Protein AF-A0AAD9LIE2-F1 (afdb_monomer_lite)

Secondary structure (DSSP, 8-state):
-GGG-TT-EE--SSSHHHHHHHHHHHHHHHHHHHHHHHHTT----SHHHHHHHHHHHHHTTTTHHHHHHHHHHHHTT-EE--S-GGG-PPP--S-----

pLDDT: mean 87.48, std 12.56, range [37.19, 96.69]

Organism: NCBI:txid4793

Radius of gyration: 14.33 Å; chains: 1; bounding box: 42×26×31 Å

Foldseek 3Di:
DQLLPLQAAALDDDDDVSVVRVVVSVVSSLVSLCVVCVVVVHPDDDPVSSVVVVVVCQLVQVCQVSLVSSVVCVVVVRHHDPPPPVPDDRRHGNDPDDD

Sequence (99 aa):
MRIFLPAGYDVTGTGDDAKARLLRAGRDAESNILEFLTAENIKARAHGTVVKTLKRLHGAGKLDDRILQFQRLQQEGKVLDDSPVKSVRVLSPCGGNTV

Structure (mmCIF, N/CA/C/O backbone):
data_AF-A0AAD9LIE2-F1
#
_entry.id   AF-A0AAD9LIE2-F1
#
loop_
_atom_site.group_PDB
_atom_site.id
_atom_site.type_symbol
_atom_site.label_atom_id
_atom_site.label_alt_id
_atom_site.label_comp_id
_atom_site.label_asym_id
_atom_site.label_entity_id
_atom_site.label_seq_id
_atom_site.pdbx_PDB_ins_code
_atom_site.Cartn_x
_atom_site.Cartn_y
_atom_site.Cartn_z
_atom_site.occupancy
_atom_site.B_iso_or_equiv
_atom_site.auth_seq_id
_atom_site.auth_comp_id
_atom_site.auth_asym_id
_atom_site.auth_atom_id
_atom_site.pdbx_PDB_model_num
ATOM 1 N N . MET A 1 1 ? 3.452 -2.912 1.508 1.00 80.62 1 MET A N 1
ATOM 2 C CA . MET A 1 1 ? 4.149 -1.949 0.634 1.00 80.62 1 MET A CA 1
ATOM 3 C C . MET A 1 1 ? 3.588 -2.016 -0.782 1.00 80.62 1 MET A C 1
ATOM 5 O O . MET A 1 1 ? 2.794 -1.157 -1.107 1.00 80.62 1 MET A O 1
ATOM 9 N N . ARG A 1 2 ? 3.868 -3.058 -1.578 1.00 87.81 2 ARG A N 1
ATOM 10 C CA . ARG A 1 2 ? 3.489 -3.133 -3.011 1.00 87.81 2 ARG A CA 1
ATOM 11 C C . ARG A 1 2 ? 1.998 -2.941 -3.332 1.00 87.81 2 ARG A C 1
ATOM 13 O O . ARG A 1 2 ? 1.677 -2.253 -4.287 1.00 87.81 2 ARG A O 1
ATOM 20 N N . ILE A 1 3 ? 1.094 -3.454 -2.494 1.00 92.38 3 ILE A N 1
ATOM 21 C CA . ILE A 1 3 ? -0.365 -3.268 -2.657 1.00 92.38 3 ILE A CA 1
ATOM 22 C C . ILE A 1 3 ? -0.835 -1.806 -2.497 1.00 92.38 3 ILE A C 1
ATOM 24 O O . ILE A 1 3 ? -1.994 -1.497 -2.743 1.00 92.38 3 ILE A O 1
ATOM 28 N N . PHE A 1 4 ? 0.047 -0.907 -2.050 1.00 95.19 4 PHE A N 1
ATOM 29 C CA . PHE A 1 4 ? -0.207 0.532 -1.947 1.00 95.19 4 PHE A CA 1
ATOM 30 C C . PHE A 1 4 ? 0.319 1.302 -3.165 1.00 95.19 4 PHE A C 1
ATOM 32 O O . PHE A 1 4 ? 0.443 2.517 -3.106 1.00 95.19 4 PHE A O 1
ATOM 39 N N . LEU A 1 5 ? 0.623 0.617 -4.269 1.00 95.00 5 LEU A N 1
ATOM 40 C CA . LEU A 1 5 ? 0.940 1.224 -5.561 1.00 95.00 5 LEU A CA 1
ATOM 41 C C . LEU A 1 5 ? -0.261 1.016 -6.497 1.00 95.00 5 LEU A C 1
ATOM 43 O O . LEU A 1 5 ? -0.338 -0.014 -7.168 1.00 95.00 5 LEU A O 1
ATOM 47 N N . PRO A 1 6 ? -1.233 1.949 -6.525 1.00 92.69 6 PRO A N 1
ATOM 48 C CA . PRO A 1 6 ? -2.533 1.729 -7.169 1.00 92.69 6 PRO A CA 1
ATOM 49 C C . PRO A 1 6 ? -2.458 1.609 -8.697 1.00 92.69 6 PRO A C 1
ATOM 51 O O . PRO A 1 6 ? -3.372 1.059 -9.310 1.00 92.69 6 PRO A O 1
ATOM 54 N N . ALA A 1 7 ? -1.378 2.103 -9.307 1.00 93.12 7 ALA A N 1
ATOM 55 C CA . ALA A 1 7 ? -1.120 2.011 -10.743 1.00 93.12 7 ALA A CA 1
ATOM 56 C C . ALA A 1 7 ? -0.175 0.854 -11.124 1.00 93.12 7 ALA A C 1
ATOM 58 O O . ALA A 1 7 ? 0.111 0.668 -12.304 1.00 93.12 7 ALA A O 1
ATOM 59 N N . GLY A 1 8 ? 0.309 0.080 -10.147 1.00 92.12 8 GLY A N 1
ATOM 60 C CA . GLY A 1 8 ? 1.397 -0.871 -10.353 1.00 92.12 8 GLY A CA 1
ATOM 61 C C . GLY A 1 8 ? 2.767 -0.192 -10.331 1.00 92.12 8 GLY A C 1
ATOM 62 O O . GLY A 1 8 ? 2.912 0.920 -9.818 1.00 92.12 8 GLY A O 1
ATOM 63 N N . TYR A 1 9 ? 3.785 -0.894 -10.820 1.00 92.19 9 TYR A N 1
ATOM 64 C CA . TYR A 1 9 ? 5.160 -0.404 -10.876 1.00 92.19 9 TYR A CA 1
ATOM 65 C C . TYR A 1 9 ? 6.003 -1.233 -11.845 1.00 92.19 9 TYR A C 1
ATOM 67 O O . TYR A 1 9 ? 5.716 -2.405 -12.089 1.00 92.19 9 TYR A O 1
ATOM 75 N N . ASP A 1 10 ? 7.090 -0.630 -12.315 1.00 91.62 10 ASP A N 1
ATOM 76 C CA . ASP A 1 10 ? 8.154 -1.313 -13.039 1.00 91.62 10 ASP A CA 1
ATOM 77 C C . ASP A 1 10 ? 9.490 -1.054 -12.348 1.00 91.62 10 ASP A C 1
ATOM 79 O O . ASP A 1 10 ? 9.951 0.084 -12.239 1.00 91.62 10 ASP A O 1
ATOM 83 N N . VAL A 1 11 ? 10.093 -2.124 -11.844 1.00 88.31 11 VAL A N 1
ATOM 84 C CA . VAL A 1 11 ? 11.430 -2.111 -11.236 1.00 88.31 11 VAL A CA 1
ATOM 85 C C . VAL A 1 11 ? 12.363 -3.106 -11.923 1.00 88.31 11 VAL A C 1
ATOM 87 O O . VAL A 1 11 ? 13.373 -3.505 -11.347 1.00 88.31 11 VAL A O 1
ATOM 90 N N . THR A 1 12 ? 12.029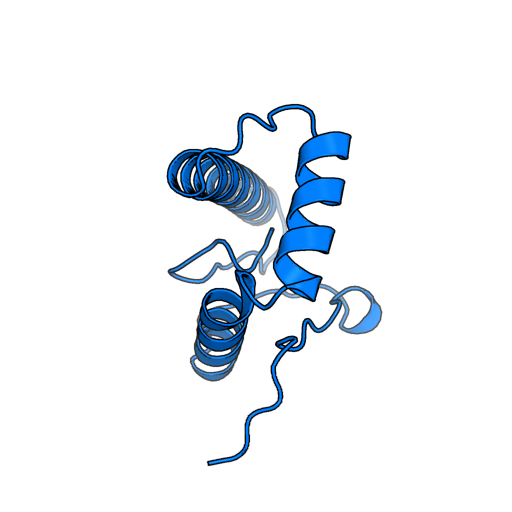 -3.513 -13.149 1.00 88.06 12 THR A N 1
ATOM 91 C CA . THR A 1 12 ? 12.873 -4.381 -13.972 1.00 88.06 12 THR A CA 1
ATOM 92 C C . THR A 1 12 ? 14.062 -3.623 -14.560 1.00 88.06 12 THR A C 1
ATOM 94 O O . THR A 1 12 ? 14.134 -2.384 -14.551 1.00 88.06 12 THR A O 1
ATOM 97 N N . GLY A 1 13 ? 15.014 -4.397 -15.078 1.00 84.62 13 GLY A N 1
ATOM 98 C CA . GLY A 1 13 ? 16.250 -3.894 -15.660 1.00 84.62 13 GLY A CA 1
ATOM 99 C C . GLY A 1 13 ? 17.398 -3.811 -14.658 1.00 84.62 13 GLY A C 1
ATOM 100 O O . GLY A 1 13 ? 17.307 -4.240 -13.508 1.00 84.62 13 GLY A O 1
ATOM 101 N N . THR A 1 14 ? 18.519 -3.274 -15.127 1.00 81.88 14 THR A N 1
ATOM 102 C CA . THR A 1 14 ? 19.765 -3.171 -14.366 1.00 81.88 14 THR A CA 1
ATOM 103 C C . THR A 1 14 ? 20.308 -1.744 -14.415 1.00 81.88 14 THR A C 1
ATOM 105 O O . THR A 1 14 ? 19.912 -0.934 -15.252 1.00 81.88 14 THR A O 1
ATOM 108 N N . GLY A 1 15 ? 21.212 -1.418 -13.492 1.00 82.81 15 GLY A N 1
ATOM 109 C CA . GLY A 1 15 ? 21.841 -0.099 -13.423 1.00 82.81 15 GLY A CA 1
ATOM 110 C C . GLY A 1 15 ? 21.068 0.930 -12.593 1.00 82.81 15 GLY A C 1
ATOM 111 O O . GLY A 1 15 ? 20.154 0.603 -11.832 1.00 82.81 15 GLY A O 1
ATOM 112 N N . ASP A 1 16 ? 21.498 2.188 -12.697 1.00 86.12 16 ASP A N 1
ATOM 113 C CA . ASP A 1 16 ? 21.068 3.266 -11.796 1.00 86.12 16 ASP A CA 1
ATOM 114 C C . ASP A 1 16 ? 19.595 3.659 -11.987 1.00 86.12 16 ASP A C 1
ATOM 116 O O . ASP A 1 16 ? 18.892 3.953 -11.026 1.00 86.12 1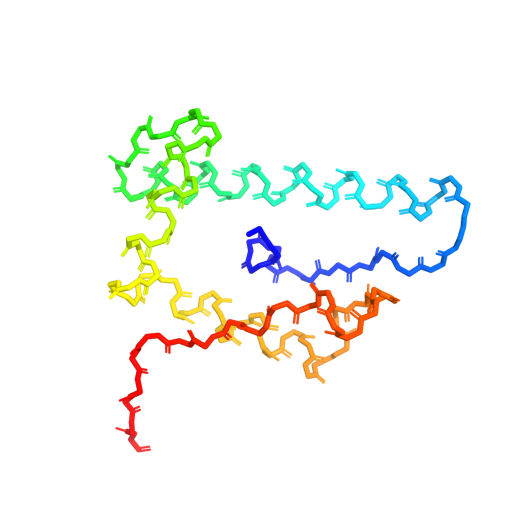6 ASP A O 1
ATOM 120 N N . ASP A 1 17 ? 19.091 3.550 -13.213 1.00 87.25 17 ASP A N 1
ATOM 121 C CA . ASP A 1 17 ? 17.710 3.877 -13.570 1.00 87.25 17 ASP A CA 1
ATOM 122 C C . ASP A 1 17 ? 16.696 2.891 -12.949 1.00 87.25 17 ASP A C 1
ATOM 124 O O . ASP A 1 17 ? 15.690 3.293 -12.358 1.00 87.25 17 ASP A O 1
ATOM 128 N N . ALA A 1 18 ? 17.014 1.590 -12.953 1.00 86.06 18 ALA A N 1
ATOM 129 C CA . ALA A 1 18 ? 16.222 0.576 -12.251 1.00 86.06 18 ALA A CA 1
ATOM 130 C C . ALA A 1 18 ? 16.216 0.818 -10.730 1.00 86.06 18 ALA A C 1
ATOM 132 O O . ALA A 1 18 ? 15.171 0.751 -10.075 1.00 86.06 18 ALA A O 1
ATOM 133 N N . LYS A 1 19 ? 17.372 1.183 -10.160 1.00 87.62 19 LYS A N 1
ATOM 134 C CA . LYS A 1 19 ? 17.490 1.551 -8.742 1.00 87.62 19 LYS A CA 1
ATOM 135 C C . LYS A 1 19 ? 16.677 2.808 -8.412 1.00 87.62 19 LYS A C 1
ATOM 137 O O . LYS A 1 19 ? 16.006 2.842 -7.379 1.00 87.62 19 LYS A O 1
ATOM 142 N N . ALA A 1 20 ? 16.700 3.820 -9.275 1.00 91.69 20 ALA A N 1
ATOM 143 C CA . ALA A 1 20 ? 15.932 5.046 -9.105 1.00 91.69 20 ALA A CA 1
ATOM 144 C C . ALA A 1 20 ? 14.420 4.773 -9.126 1.00 91.69 20 ALA A C 1
ATOM 146 O O . ALA A 1 20 ? 13.705 5.244 -8.234 1.00 91.69 20 ALA A O 1
ATOM 147 N N . ARG A 1 21 ? 13.935 3.949 -10.070 1.00 91.81 21 ARG A N 1
ATOM 148 C CA . ARG A 1 21 ? 12.533 3.495 -10.103 1.00 91.81 21 ARG A CA 1
ATOM 149 C C . ARG A 1 21 ? 12.139 2.751 -8.832 1.00 91.81 21 ARG A C 1
ATOM 151 O O . ARG A 1 21 ? 11.096 3.057 -8.257 1.00 91.81 21 ARG A O 1
ATOM 158 N N . LEU A 1 22 ? 12.984 1.838 -8.351 1.00 89.88 22 LEU A N 1
ATOM 159 C CA . LEU A 1 22 ? 12.735 1.094 -7.115 1.00 89.88 22 LEU A CA 1
ATOM 160 C C . LEU A 1 22 ? 12.616 2.020 -5.898 1.00 89.88 22 LEU A C 1
ATOM 162 O O . LEU A 1 22 ? 11.685 1.883 -5.104 1.00 89.88 22 LEU A O 1
ATOM 166 N N . LEU A 1 23 ? 13.531 2.983 -5.758 1.00 92.06 23 LEU A N 1
ATOM 167 C CA . LEU A 1 23 ? 13.493 3.957 -4.666 1.00 92.06 23 LEU A CA 1
ATOM 168 C C . LEU A 1 23 ? 12.255 4.854 -4.745 1.00 92.06 23 LEU A C 1
ATOM 170 O O . LEU A 1 23 ? 11.642 5.138 -3.715 1.00 92.06 23 LEU A O 1
ATOM 174 N N . ARG A 1 24 ? 11.866 5.280 -5.951 1.00 93.69 24 ARG A N 1
ATOM 175 C CA . ARG A 1 24 ? 10.650 6.068 -6.167 1.00 93.69 24 ARG A CA 1
ATOM 176 C C . ARG A 1 24 ? 9.400 5.278 -5.784 1.00 93.69 24 ARG A C 1
ATOM 178 O O . ARG A 1 24 ? 8.626 5.754 -4.964 1.00 93.69 24 ARG A O 1
ATOM 185 N N . ALA A 1 25 ? 9.263 4.047 -6.277 1.00 92.88 25 ALA A N 1
ATOM 186 C CA . ALA A 1 25 ? 8.156 3.165 -5.918 1.00 92.88 25 ALA A CA 1
ATOM 187 C C . ALA A 1 25 ? 8.097 2.899 -4.403 1.00 92.88 25 ALA A C 1
ATOM 189 O O . ALA A 1 25 ? 7.014 2.835 -3.824 1.00 92.88 25 ALA A O 1
ATOM 190 N N . GLY A 1 26 ? 9.253 2.785 -3.738 1.00 92.69 26 GLY A N 1
ATOM 191 C CA . GLY A 1 26 ? 9.332 2.699 -2.279 1.00 92.69 26 GLY A CA 1
ATOM 192 C C . GLY A 1 26 ? 8.712 3.915 -1.585 1.00 92.69 26 GLY A C 1
ATOM 193 O O . GLY A 1 26 ? 7.819 3.749 -0.757 1.00 92.69 26 GLY A O 1
ATOM 194 N N . ARG A 1 27 ? 9.128 5.127 -1.975 1.00 94.94 27 ARG A N 1
ATOM 195 C CA . ARG A 1 27 ? 8.616 6.389 -1.410 1.00 94.94 27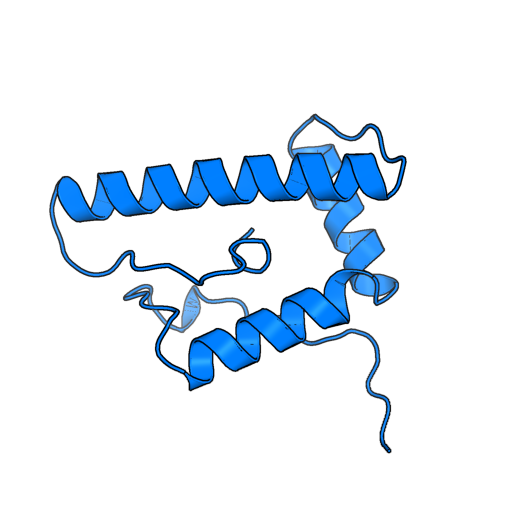 ARG A CA 1
ATOM 196 C C . ARG A 1 27 ? 7.123 6.576 -1.661 1.00 94.94 27 ARG A C 1
ATOM 198 O O . ARG A 1 27 ? 6.395 6.945 -0.742 1.00 94.94 27 ARG A O 1
ATOM 205 N N . ASP A 1 28 ? 6.668 6.276 -2.874 1.00 95.62 28 ASP A N 1
ATOM 206 C CA . ASP A 1 28 ? 5.256 6.382 -3.247 1.00 95.62 28 ASP A CA 1
ATOM 207 C C . ASP A 1 28 ? 4.406 5.407 -2.415 1.00 95.62 28 ASP A C 1
ATOM 209 O O . ASP A 1 28 ? 3.374 5.783 -1.858 1.00 95.62 28 ASP A O 1
ATOM 213 N N . ALA A 1 29 ? 4.874 4.165 -2.241 1.00 95.00 29 ALA A N 1
ATOM 214 C CA . ALA A 1 29 ? 4.202 3.187 -1.390 1.00 95.00 29 ALA A CA 1
ATOM 215 C C . ALA A 1 29 ? 4.147 3.633 0.080 1.00 95.00 29 ALA A C 1
ATOM 217 O O . ALA A 1 29 ? 3.126 3.430 0.739 1.00 95.00 29 ALA A O 1
ATOM 218 N N . GLU A 1 30 ? 5.223 4.224 0.606 1.00 94.88 30 GLU A N 1
ATOM 219 C CA . GLU A 1 30 ? 5.256 4.753 1.972 1.00 94.88 30 GLU A CA 1
ATOM 220 C C . GLU A 1 30 ? 4.273 5.913 2.158 1.00 94.88 30 GLU A C 1
ATOM 222 O O . GLU A 1 30 ? 3.501 5.887 3.118 1.00 94.88 30 GLU A O 1
ATOM 227 N N . SER A 1 31 ? 4.230 6.874 1.227 1.00 95.50 31 SER A N 1
ATOM 228 C CA . SER A 1 31 ? 3.251 7.973 1.255 1.00 95.50 31 SER A CA 1
ATOM 229 C C . SER A 1 31 ? 1.823 7.436 1.291 1.00 95.50 31 SER A C 1
ATO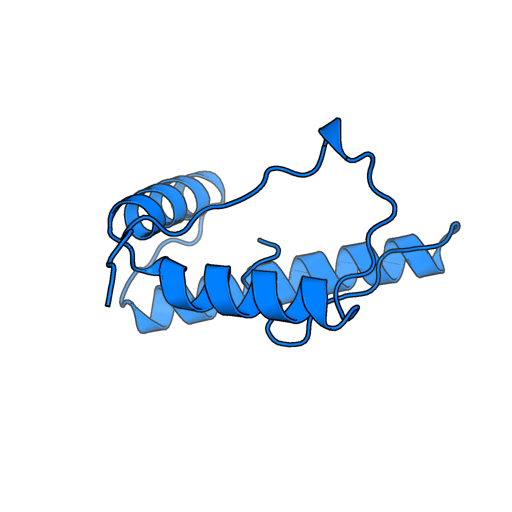M 231 O O . SER A 1 31 ? 1.068 7.724 2.223 1.00 95.50 31 SER A O 1
ATOM 233 N N . ASN A 1 32 ? 1.495 6.540 0.357 1.00 96.69 32 ASN A N 1
ATOM 234 C CA . ASN A 1 32 ? 0.157 5.965 0.237 1.00 96.69 32 ASN A CA 1
ATOM 235 C C . ASN A 1 32 ? -0.254 5.163 1.485 1.00 96.69 32 ASN A C 1
ATOM 237 O O . ASN A 1 32 ? -1.433 5.127 1.845 1.00 96.69 32 ASN A O 1
ATOM 241 N N . ILE A 1 33 ? 0.697 4.528 2.181 1.00 96.38 33 ILE A N 1
ATOM 242 C CA . ILE A 1 33 ? 0.433 3.872 3.470 1.00 96.38 33 ILE A CA 1
ATOM 243 C C . ILE A 1 33 ? 0.068 4.901 4.534 1.00 96.38 33 ILE A C 1
ATOM 245 O O . ILE A 1 33 ? -0.891 4.692 5.274 1.00 96.38 33 ILE A O 1
ATOM 249 N N . LEU A 1 34 ? 0.821 5.995 4.645 1.00 95.88 34 LEU A N 1
ATOM 250 C CA . LEU A 1 34 ? 0.556 7.016 5.658 1.00 95.88 34 LEU A CA 1
ATOM 251 C C . LEU A 1 34 ? -0.776 7.728 5.412 1.00 95.88 34 LEU A C 1
ATOM 253 O O . LEU A 1 34 ? -1.483 8.021 6.382 1.00 95.88 34 LEU A O 1
ATOM 257 N N . GLU A 1 35 ? -1.132 7.964 4.151 1.00 95.75 35 GLU A N 1
ATOM 258 C CA . GLU A 1 35 ? -2.434 8.498 3.746 1.00 95.75 35 GLU A CA 1
ATOM 259 C C . GLU A 1 35 ? -3.565 7.535 4.108 1.00 95.75 35 GLU A C 1
ATOM 261 O O . GLU A 1 35 ? -4.505 7.929 4.796 1.00 95.75 35 GLU A O 1
ATOM 266 N N . PHE A 1 36 ? -3.431 6.251 3.762 1.00 95.81 36 PHE A N 1
ATOM 267 C CA . PHE A 1 36 ? -4.405 5.226 4.135 1.00 95.81 36 PHE A CA 1
ATOM 268 C C . PHE A 1 36 ? -4.600 5.128 5.653 1.00 95.81 36 PHE A C 1
ATOM 270 O O . PHE A 1 36 ? -5.728 5.129 6.135 1.00 95.81 36 PHE A O 1
ATOM 277 N N . LEU A 1 37 ? -3.512 5.093 6.426 1.00 96.12 37 LEU A N 1
ATOM 278 C CA . LEU A 1 37 ? -3.602 5.061 7.886 1.00 96.12 37 LEU A CA 1
ATOM 279 C C . LEU A 1 37 ? -4.291 6.314 8.433 1.00 96.12 37 LEU A C 1
ATOM 281 O O . LEU A 1 37 ? -5.076 6.215 9.369 1.00 96.12 37 LEU A O 1
ATOM 285 N N . THR A 1 38 ? -4.031 7.480 7.841 1.00 95.94 38 THR A N 1
ATOM 286 C CA . THR A 1 38 ? -4.687 8.731 8.242 1.00 95.94 38 THR A CA 1
ATOM 287 C C . THR A 1 38 ? -6.189 8.686 7.9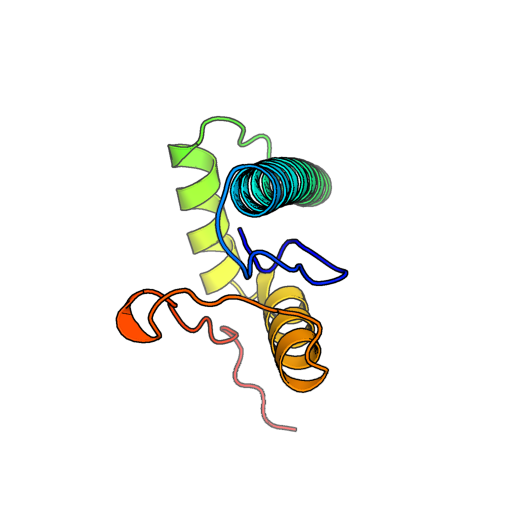51 1.00 95.94 38 THR A C 1
ATOM 289 O O . THR A 1 38 ? -6.969 9.068 8.821 1.00 95.94 38 THR A O 1
ATOM 292 N N . ALA A 1 39 ? -6.602 8.157 6.794 1.00 95.44 39 ALA A N 1
ATOM 293 C CA . ALA A 1 39 ? -8.011 7.956 6.445 1.00 95.44 39 ALA A CA 1
ATOM 294 C C . ALA A 1 39 ? -8.725 6.989 7.412 1.00 95.44 39 ALA A C 1
ATOM 296 O O . ALA A 1 39 ? -9.858 7.237 7.815 1.00 95.44 39 ALA A O 1
ATOM 297 N N . GLU A 1 40 ? -8.025 5.954 7.885 1.00 93.94 40 GLU A N 1
ATOM 298 C CA . GLU A 1 40 ? -8.510 5.035 8.926 1.00 93.94 40 GLU A CA 1
ATOM 299 C C . GLU A 1 40 ? -8.441 5.631 10.352 1.00 93.94 40 GLU A C 1
ATOM 301 O O . GLU A 1 40 ? -8.680 4.928 11.333 1.00 93.94 40 GLU A O 1
ATOM 306 N N . ASN A 1 41 ? -8.110 6.922 10.505 1.00 95.88 41 ASN A N 1
ATOM 307 C CA . ASN A 1 41 ? -7.918 7.613 11.790 1.00 95.88 41 ASN A CA 1
ATOM 308 C C . ASN A 1 41 ? -6.795 7.019 12.672 1.00 95.88 41 ASN A C 1
ATOM 310 O O . ASN A 1 41 ? -6.783 7.157 13.898 1.00 95.88 41 ASN A O 1
ATOM 314 N N . ILE A 1 42 ? -5.794 6.393 12.052 1.00 95.88 42 ILE A N 1
ATOM 315 C CA . ILE A 1 42 ? -4.653 5.754 12.710 1.00 95.88 42 ILE A CA 1
ATOM 316 C C . ILE A 1 42 ? -3.414 6.657 12.626 1.00 95.88 42 ILE A C 1
ATOM 318 O O . ILE A 1 42 ? -2.876 6.935 11.557 1.00 95.88 42 ILE A O 1
ATOM 322 N N . LYS A 1 43 ? -2.859 7.033 13.784 1.00 93.19 43 LYS A N 1
ATOM 323 C CA . LYS A 1 43 ? -1.683 7.926 13.894 1.00 93.19 43 LYS A CA 1
ATOM 324 C C . LYS A 1 43 ? -0.322 7.205 13.864 1.00 93.19 43 LYS A C 1
ATOM 326 O O . LYS A 1 43 ? 0.664 7.703 14.401 1.00 93.19 43 LYS A O 1
ATOM 331 N N . ALA A 1 44 ? -0.240 6.013 13.273 1.00 92.50 44 ALA A N 1
ATOM 332 C CA . ALA A 1 44 ? 1.003 5.241 13.231 1.00 92.50 44 ALA A CA 1
ATOM 333 C C . ALA A 1 44 ? 1.996 5.850 12.223 1.00 92.50 44 ALA A C 1
ATOM 335 O O . ALA A 1 44 ? 1.682 5.982 11.042 1.00 92.50 44 ALA A O 1
ATOM 336 N N . ARG A 1 45 ? 3.196 6.213 12.698 1.00 90.88 45 ARG A N 1
ATOM 337 C CA . ARG A 1 45 ? 4.264 6.824 11.878 1.00 90.88 45 ARG A CA 1
ATOM 338 C C . ARG A 1 45 ? 5.600 6.081 11.947 1.00 90.88 45 ARG A C 1
ATOM 340 O O . ARG A 1 45 ? 6.303 6.003 10.950 1.00 90.88 45 ARG A O 1
ATOM 347 N N . ALA A 1 46 ? 5.945 5.496 13.094 1.00 94.25 46 ALA A N 1
ATOM 348 C CA . ALA A 1 46 ? 7.170 4.708 13.228 1.00 94.25 46 ALA A CA 1
ATOM 349 C C . ALA A 1 46 ? 7.074 3.396 12.432 1.00 94.25 46 ALA A C 1
ATOM 351 O O . ALA A 1 46 ? 6.061 2.700 12.528 1.00 94.25 46 ALA A O 1
ATOM 352 N N . HIS A 1 47 ? 8.141 3.022 11.715 1.00 90.00 47 HIS A N 1
ATOM 353 C CA . HIS A 1 47 ? 8.161 1.860 10.814 1.00 90.00 47 HIS A CA 1
ATOM 354 C C . HIS A 1 47 ? 7.618 0.577 11.466 1.00 90.00 47 HIS A C 1
ATOM 356 O O . HIS A 1 47 ? 6.686 -0.042 10.953 1.00 90.00 47 HIS A O 1
ATOM 362 N N . GLY A 1 48 ? 8.142 0.200 12.639 1.00 93.06 48 GLY A N 1
ATOM 363 C CA . GLY A 1 48 ? 7.699 -1.009 13.343 1.00 93.06 48 GLY A CA 1
ATOM 364 C C . GLY A 1 48 ? 6.213 -0.974 13.722 1.00 93.06 48 GLY A C 1
ATOM 365 O O . GLY A 1 48 ? 5.505 -1.974 13.586 1.00 93.06 48 GLY A O 1
ATOM 366 N N . THR A 1 49 ? 5.715 0.194 14.130 1.00 95.00 49 THR A N 1
ATOM 367 C CA . THR A 1 49 ? 4.300 0.406 14.461 1.00 95.00 49 THR A CA 1
ATOM 368 C C . THR A 1 49 ? 3.425 0.328 13.217 1.00 95.00 49 THR A C 1
ATOM 370 O O . THR A 1 49 ? 2.392 -0.335 13.251 1.00 95.00 49 THR A O 1
ATOM 373 N N . VAL A 1 50 ? 3.848 0.937 12.106 1.00 95.12 50 VAL A N 1
ATOM 374 C CA . VAL A 1 50 ? 3.155 0.856 10.813 1.00 95.12 50 VAL A CA 1
ATOM 375 C C . VAL A 1 50 ? 3.028 -0.600 10.373 1.00 95.12 50 VAL A C 1
ATOM 377 O O . VAL A 1 50 ? 1.921 -1.059 10.108 1.00 95.12 50 VAL A O 1
ATOM 380 N N . VAL A 1 51 ? 4.123 -1.367 10.385 1.00 93.56 51 VAL A N 1
ATOM 381 C CA . VAL A 1 51 ? 4.105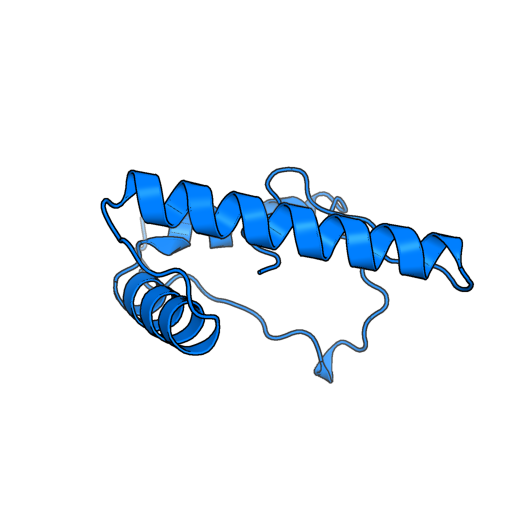 -2.793 10.014 1.00 93.56 51 VAL A CA 1
ATOM 382 C C . VAL A 1 51 ? 3.167 -3.595 10.919 1.00 93.56 51 VAL A C 1
ATOM 384 O O . VAL A 1 51 ? 2.377 -4.402 10.426 1.00 93.56 51 VAL A O 1
ATOM 387 N N . LYS A 1 52 ? 3.213 -3.372 12.239 1.00 95.31 52 LYS A N 1
ATOM 388 C CA . LYS A 1 52 ? 2.318 -4.043 13.195 1.00 95.31 52 LYS A CA 1
ATOM 389 C C . LYS A 1 52 ? 0.850 -3.717 12.919 1.00 95.31 52 LYS A C 1
ATOM 391 O O . LYS A 1 52 ? 0.011 -4.614 12.968 1.00 95.31 52 LYS A O 1
ATOM 396 N N . THR A 1 53 ? 0.541 -2.463 12.610 1.00 96.00 53 THR A N 1
ATOM 397 C CA . THR A 1 53 ? -0.821 -2.039 12.287 1.00 96.00 53 THR A CA 1
ATOM 398 C C . THR A 1 53 ? -1.298 -2.622 10.965 1.00 96.00 53 THR A C 1
ATOM 400 O O . THR A 1 53 ? -2.389 -3.179 10.922 1.00 96.00 53 THR A O 1
ATOM 403 N N . LEU A 1 54 ? -0.475 -2.597 9.914 1.00 94.62 54 LEU A N 1
ATOM 404 C CA . LEU A 1 54 ? -0.824 -3.200 8.626 1.00 94.62 54 LEU A CA 1
ATOM 405 C C . LEU A 1 54 ? -1.113 -4.702 8.752 1.00 94.62 54 LEU A C 1
ATOM 407 O O . LEU A 1 54 ? -2.065 -5.180 8.148 1.00 94.62 54 LEU A O 1
ATOM 411 N N . LYS A 1 55 ? -0.363 -5.441 9.584 1.00 92.94 55 LYS A N 1
ATOM 412 C CA . LYS A 1 55 ? -0.661 -6.857 9.877 1.00 92.94 55 LYS A CA 1
ATOM 413 C C . LYS A 1 55 ? -2.031 -7.046 10.535 1.00 92.94 55 LYS A C 1
ATOM 415 O O . LYS A 1 55 ? -2.750 -7.972 10.180 1.00 92.94 55 LYS A O 1
ATOM 420 N N . ARG A 1 56 ? -2.404 -6.173 11.478 1.00 94.81 56 ARG A N 1
ATOM 421 C CA . ARG A 1 56 ? -3.733 -6.208 12.117 1.00 94.81 56 ARG A CA 1
ATOM 422 C C . ARG A 1 56 ? -4.847 -5.891 11.123 1.00 94.81 56 ARG A C 1
ATOM 424 O O . ARG A 1 56 ? -5.853 -6.583 11.116 1.00 94.81 56 ARG A O 1
ATOM 431 N N . LEU A 1 57 ? -4.652 -4.874 10.282 1.00 94.56 57 LEU A N 1
ATOM 432 C CA . LEU A 1 57 ? -5.614 -4.488 9.248 1.00 94.56 57 LEU A CA 1
ATOM 433 C C . LEU A 1 57 ? -5.786 -5.588 8.198 1.00 94.56 57 LEU A C 1
ATOM 435 O O . LEU A 1 57 ? -6.910 -5.857 7.788 1.00 94.56 57 LEU A O 1
ATOM 439 N N . HIS A 1 58 ? -4.698 -6.266 7.820 1.00 93.38 58 HIS A N 1
ATOM 440 C CA . HIS A 1 58 ? -4.754 -7.449 6.962 1.00 93.38 58 HIS A CA 1
ATOM 441 C C . HIS A 1 58 ? -5.596 -8.561 7.591 1.00 93.38 58 HIS A C 1
ATOM 443 O O . HIS A 1 58 ? -6.544 -9.009 6.964 1.00 93.38 58 HIS A O 1
ATOM 449 N N . GLY A 1 59 ? -5.333 -8.931 8.850 1.00 91.88 59 GLY A N 1
ATOM 450 C CA . GLY A 1 59 ? -6.131 -9.941 9.561 1.00 91.88 59 GLY A CA 1
ATOM 451 C C . GLY A 1 59 ? -7.595 -9.550 9.809 1.00 91.88 59 GLY A C 1
ATOM 452 O O . GLY A 1 59 ? -8.407 -10.407 10.130 1.00 91.88 59 GLY A O 1
ATOM 453 N N . ALA A 1 60 ? -7.941 -8.269 9.661 1.00 93.12 60 ALA A N 1
ATOM 454 C CA . ALA A 1 60 ? -9.310 -7.761 9.731 1.00 93.12 60 ALA A CA 1
ATOM 455 C C . ALA A 1 60 ? -9.963 -7.580 8.343 1.00 93.12 60 ALA A C 1
ATOM 457 O O . ALA A 1 60 ? -11.029 -6.975 8.252 1.00 93.12 60 ALA A O 1
ATOM 458 N N . GLY A 1 61 ? -9.305 -8.013 7.260 1.00 93.25 61 GLY A N 1
ATOM 459 C CA . GLY A 1 61 ? -9.789 -7.874 5.880 1.00 93.25 61 GLY A CA 1
ATOM 460 C C . GLY A 1 61 ? -9.771 -6.444 5.322 1.00 93.25 61 GLY A C 1
ATOM 461 O O . GLY A 1 61 ? -10.168 -6.201 4.187 1.00 93.25 61 GLY A O 1
ATOM 462 N N . LYS A 1 62 ? -9.260 -5.460 6.073 1.00 94.31 62 LYS A N 1
ATOM 463 C CA . LYS A 1 62 ? -9.241 -4.037 5.674 1.00 94.31 62 LYS A CA 1
ATOM 464 C C . LYS A 1 62 ? -8.291 -3.734 4.512 1.00 94.31 62 LYS A C 1
ATOM 466 O O . LYS A 1 62 ? -8.294 -2.622 3.993 1.00 94.31 62 LYS A O 1
ATOM 471 N N . LEU A 1 63 ? -7.453 -4.698 4.131 1.00 94.62 63 LEU A N 1
ATOM 472 C CA . LEU A 1 63 ? -6.547 -4.594 2.987 1.00 94.62 63 LEU A CA 1
ATOM 473 C C . LEU A 1 63 ? -7.002 -5.439 1.789 1.00 94.62 63 LEU A C 1
ATOM 475 O O . LEU A 1 63 ? -6.302 -5.437 0.780 1.00 94.62 63 LEU A O 1
ATOM 479 N N . ASP A 1 64 ? -8.131 -6.146 1.882 1.00 93.94 64 ASP A N 1
ATOM 480 C CA . ASP A 1 64 ? -8.530 -7.151 0.889 1.00 93.94 64 ASP A CA 1
ATOM 481 C C . ASP A 1 64 ? -8.774 -6.533 -0.489 1.00 93.94 64 ASP A C 1
ATOM 483 O O . ASP A 1 64 ? -8.227 -7.022 -1.473 1.00 93.94 64 ASP A O 1
ATOM 487 N N . ASP A 1 65 ? -9.475 -5.400 -0.558 1.00 93.56 65 ASP A N 1
ATOM 488 C CA . ASP A 1 65 ? -9.690 -4.658 -1.809 1.00 93.56 65 ASP A CA 1
ATOM 489 C C . ASP A 1 65 ? -8.362 -4.273 -2.490 1.00 93.56 65 ASP A C 1
ATOM 491 O O . ASP A 1 65 ? -8.147 -4.534 -3.673 1.00 93.56 65 ASP A O 1
ATOM 495 N N . ARG A 1 66 ? -7.396 -3.773 -1.710 1.00 94.25 66 ARG A N 1
ATOM 496 C CA . ARG A 1 66 ? -6.057 -3.426 -2.215 1.00 94.25 66 ARG A CA 1
ATOM 497 C C . ARG A 1 66 ? -5.275 -4.655 -2.672 1.00 94.25 66 ARG A C 1
ATOM 499 O O . ARG A 1 66 ? -4.513 -4.575 -3.635 1.00 94.25 66 ARG A O 1
ATOM 506 N N . ILE A 1 67 ? -5.434 -5.787 -1.985 1.00 93.56 67 ILE A N 1
ATOM 507 C CA . ILE A 1 67 ? -4.820 -7.061 -2.379 1.00 93.56 67 ILE A CA 1
ATOM 508 C C . ILE A 1 67 ? -5.419 -7.539 -3.706 1.00 93.56 67 ILE A C 1
ATOM 510 O O . ILE A 1 67 ? -4.658 -7.889 -4.607 1.00 93.56 67 ILE A O 1
ATOM 514 N N . LEU A 1 68 ? -6.744 -7.494 -3.860 1.00 93.06 68 LEU A N 1
ATOM 515 C CA . LEU A 1 68 ? -7.440 -7.870 -5.093 1.00 93.06 68 LEU A CA 1
ATOM 516 C C . LEU A 1 68 ? -7.051 -6.956 -6.259 1.00 93.06 68 LEU A C 1
ATOM 518 O O . LEU A 1 68 ? -6.702 -7.442 -7.336 1.00 93.06 68 LEU A O 1
ATOM 522 N N . GLN A 1 69 ? -7.015 -5.639 -6.039 1.00 94.00 69 GLN A N 1
ATOM 523 C CA . GLN A 1 69 ? -6.527 -4.683 -7.032 1.00 94.00 69 GLN A CA 1
ATOM 524 C C . GLN A 1 69 ? -5.086 -5.005 -7.445 1.00 94.00 69 GLN A C 1
ATOM 526 O O . GLN A 1 69 ? -4.777 -5.035 -8.633 1.00 94.00 69 GLN A O 1
ATOM 531 N N . PHE A 1 70 ? -4.200 -5.298 -6.492 1.00 92.69 70 PHE A N 1
ATOM 532 C CA . PHE A 1 70 ? -2.820 -5.668 -6.798 1.00 92.69 70 PHE A CA 1
ATOM 533 C C . PHE A 1 70 ? -2.719 -6.976 -7.599 1.00 92.69 70 PHE A C 1
ATOM 535 O O . PHE A 1 70 ? -1.947 -7.064 -8.553 1.00 92.69 70 PHE A O 1
ATOM 542 N N . GLN A 1 71 ? -3.514 -7.990 -7.257 1.00 91.31 71 GLN A N 1
ATOM 543 C CA . GLN A 1 71 ? -3.596 -9.238 -8.022 1.00 91.31 71 GLN A CA 1
ATOM 544 C C . GLN A 1 71 ? -4.099 -9.001 -9.450 1.00 91.31 71 GLN A C 1
ATOM 546 O O . GLN A 1 71 ? -3.593 -9.613 -10.390 1.00 91.31 71 GLN A O 1
ATOM 551 N N . ARG A 1 72 ? -5.054 -8.089 -9.634 1.00 93.56 72 ARG A N 1
ATOM 552 C CA . ARG A 1 72 ? -5.530 -7.671 -10.954 1.00 93.56 72 ARG A CA 1
ATOM 553 C C . ARG A 1 72 ? -4.429 -6.958 -11.754 1.00 93.56 72 ARG A C 1
ATOM 555 O O . ARG A 1 72 ? -4.190 -7.319 -12.900 1.00 93.56 72 ARG A O 1
ATOM 562 N N . LEU A 1 73 ? -3.688 -6.033 -11.141 1.00 93.56 73 LEU A N 1
ATOM 563 C CA . LEU A 1 73 ? -2.552 -5.353 -11.782 1.00 93.56 73 LEU A CA 1
ATOM 564 C C . LEU A 1 73 ? -1.455 -6.330 -12.230 1.00 93.56 73 LEU A C 1
ATOM 566 O O . LEU A 1 73 ? -0.859 -6.127 -13.286 1.00 93.56 73 LEU A O 1
ATOM 570 N N . GLN A 1 74 ? -1.202 -7.393 -11.460 1.00 90.75 74 GLN A N 1
ATOM 571 C CA . GLN A 1 74 ? -0.282 -8.459 -11.870 1.00 90.75 74 GLN A CA 1
ATOM 572 C C . GLN A 1 74 ? -0.784 -9.190 -13.123 1.00 90.75 74 GLN A C 1
ATOM 574 O O . GLN A 1 74 ? -0.014 -9.378 -14.058 1.00 90.75 74 GLN A O 1
ATOM 579 N N . GLN A 1 75 ? -2.072 -9.546 -13.175 1.00 90.31 75 GLN A N 1
ATOM 580 C CA . GLN A 1 75 ? -2.679 -10.193 -14.349 1.00 90.31 75 GLN A CA 1
ATOM 581 C C . GLN A 1 75 ? -2.670 -9.286 -15.589 1.00 90.31 75 GLN A C 1
ATOM 583 O O . GLN A 1 75 ? -2.507 -9.767 -16.704 1.00 90.31 75 GLN A O 1
ATOM 588 N N . GLU A 1 76 ? -2.799 -7.972 -15.396 1.00 93.38 76 GLU A N 1
ATOM 589 C CA . GLU A 1 76 ? -2.709 -6.964 -16.460 1.00 93.38 76 GLU A CA 1
ATOM 590 C C . GLU A 1 76 ? -1.263 -6.655 -16.900 1.00 93.38 76 GLU A C 1
ATOM 592 O O . GLU A 1 76 ? -1.067 -5.827 -17.786 1.00 93.38 76 GLU A O 1
ATOM 597 N N . GLY A 1 77 ? -0.241 -7.257 -16.277 1.00 91.81 77 GLY A N 1
ATOM 598 C CA . GLY A 1 77 ? 1.166 -6.979 -16.593 1.00 91.81 77 GLY A CA 1
ATOM 599 C C . GLY A 1 77 ? 1.654 -5.595 -16.145 1.00 91.81 77 GLY A C 1
ATOM 600 O O . GLY A 1 77 ? 2.682 -5.118 -16.613 1.00 91.81 77 GLY A O 1
ATOM 601 N N . LYS A 1 78 ? 0.938 -4.937 -15.225 1.00 92.31 78 LYS A N 1
ATOM 602 C CA . LYS A 1 78 ? 1.289 -3.612 -14.670 1.00 92.31 78 LYS A CA 1
ATOM 603 C C . LYS A 1 78 ? 2.247 -3.686 -13.478 1.00 92.31 78 LYS A C 1
ATOM 605 O O . LYS A 1 78 ? 2.602 -2.664 -12.894 1.00 92.31 78 LYS A O 1
ATOM 610 N N . VAL A 1 79 ? 2.628 -4.895 -13.080 1.00 91.06 79 VAL A N 1
ATOM 611 C CA . VAL A 1 79 ? 3.592 -5.160 -12.012 1.00 91.06 79 VAL A CA 1
ATOM 612 C C . VAL A 1 79 ? 4.761 -5.909 -12.633 1.00 91.06 79 VAL A C 1
ATOM 614 O O . VAL A 1 79 ? 4.680 -7.115 -12.848 1.00 91.06 79 VAL A O 1
ATOM 617 N N . LEU A 1 80 ? 5.831 -5.178 -12.935 1.00 89.94 80 LEU A N 1
ATOM 618 C CA . LEU A 1 80 ? 7.050 -5.716 -13.527 1.00 89.94 80 LEU A CA 1
ATOM 619 C C . LEU A 1 80 ? 8.136 -5.750 -12.444 1.00 89.94 80 LEU A C 1
ATOM 621 O O . LEU A 1 80 ? 8.629 -4.714 -11.991 1.00 89.94 80 LEU A O 1
ATOM 625 N N . ASP A 1 81 ? 8.466 -6.956 -11.984 1.00 84.12 81 ASP A N 1
ATOM 626 C CA . ASP A 1 81 ? 9.414 -7.206 -10.897 1.00 84.12 81 ASP A CA 1
ATOM 627 C C . ASP A 1 81 ? 10.249 -8.450 -11.218 1.00 84.12 81 ASP A C 1
ATOM 629 O O . ASP A 1 81 ? 9.742 -9.566 -11.158 1.00 84.12 81 ASP A O 1
ATOM 633 N N . ASP A 1 82 ? 11.537 -8.263 -11.513 1.00 81.12 82 ASP A N 1
ATOM 634 C CA . ASP A 1 82 ? 12.486 -9.359 -11.796 1.00 81.12 82 ASP A CA 1
ATOM 635 C C . ASP A 1 82 ? 13.011 -10.027 -10.506 1.00 81.12 82 ASP A C 1
ATOM 637 O O . ASP A 1 82 ? 13.953 -10.820 -10.498 1.00 81.12 82 ASP A O 1
ATOM 641 N N . SER A 1 83 ? 12.427 -9.677 -9.355 1.00 74.88 83 SER A N 1
ATOM 642 C CA . SER A 1 83 ? 12.812 -10.278 -8.084 1.00 74.88 83 SER A CA 1
ATOM 643 C C . SER A 1 83 ? 12.559 -11.792 -8.131 1.00 74.88 83 SER A C 1
ATOM 645 O O . SER A 1 83 ? 11.494 -12.225 -8.577 1.00 74.88 83 SER A O 1
ATOM 647 N N . PRO A 1 84 ? 13.476 -12.626 -7.603 1.00 69.81 84 PRO A N 1
ATOM 648 C CA . PRO A 1 84 ? 13.285 -14.069 -7.577 1.00 69.81 84 PRO A CA 1
ATOM 649 C C . PRO A 1 84 ? 11.942 -14.427 -6.937 1.00 69.81 84 PRO A C 1
ATOM 651 O O . PRO A 1 84 ? 11.629 -13.913 -5.864 1.00 69.81 84 PRO A O 1
ATOM 654 N N . VAL A 1 85 ? 11.189 -15.362 -7.526 1.00 65.00 85 VAL A N 1
ATOM 655 C CA . VAL A 1 85 ? 9.855 -15.774 -7.034 1.00 65.00 85 VAL A CA 1
ATOM 656 C C . VAL A 1 85 ? 9.876 -16.145 -5.543 1.00 65.00 85 VAL A C 1
ATOM 658 O O . VAL A 1 85 ? 8.968 -15.792 -4.799 1.00 65.00 85 VAL A O 1
ATOM 661 N N . LYS A 1 86 ? 10.970 -16.756 -5.064 1.00 59.84 86 LYS A N 1
ATOM 662 C CA . LYS A 1 86 ? 11.203 -17.084 -3.640 1.00 59.84 86 LYS A CA 1
ATOM 663 C C . LYS A 1 86 ? 11.204 -15.875 -2.690 1.00 59.84 86 LYS A C 1
ATOM 665 O O . LYS A 1 86 ? 10.997 -16.038 -1.492 1.00 59.84 86 LYS A O 1
ATOM 670 N N . SER A 1 87 ? 11.455 -14.677 -3.208 1.00 59.53 87 SER A N 1
ATOM 671 C CA . SER A 1 87 ? 11.471 -13.418 -2.459 1.00 59.53 87 SER A CA 1
ATOM 672 C C . SER A 1 87 ? 10.111 -12.712 -2.480 1.00 59.53 87 SER A C 1
ATOM 674 O O . SER A 1 87 ? 9.861 -11.833 -1.651 1.00 59.53 87 SER A O 1
ATOM 676 N N . VAL A 1 88 ? 9.219 -13.092 -3.400 1.00 65.19 88 VAL A N 1
ATOM 677 C CA . VAL A 1 88 ? 7.885 -12.505 -3.534 1.00 65.19 88 VAL A CA 1
ATOM 678 C C . VAL A 1 88 ? 6.927 -13.242 -2.605 1.00 65.19 88 VAL A C 1
ATOM 680 O O . VAL A 1 88 ? 6.493 -14.359 -2.869 1.00 65.19 88 VAL A O 1
ATOM 683 N N . ARG A 1 89 ? 6.571 -12.610 -1.482 1.00 69.69 89 ARG A N 1
ATOM 684 C CA . ARG A 1 89 ? 5.485 -13.126 -0.642 1.00 69.69 89 ARG A CA 1
ATOM 685 C C . ARG A 1 89 ? 4.148 -12.847 -1.312 1.00 69.69 89 ARG A C 1
ATOM 687 O O . ARG A 1 89 ? 3.768 -11.686 -1.462 1.00 69.69 89 ARG A O 1
ATOM 694 N N . VAL A 1 90 ? 3.426 -13.911 -1.642 1.00 72.88 90 VAL A N 1
ATOM 695 C CA . VAL A 1 90 ? 2.030 -13.822 -2.072 1.00 72.88 90 VAL A CA 1
ATOM 696 C C . VAL A 1 90 ? 1.175 -13.400 -0.877 1.00 72.88 90 VAL A C 1
ATOM 698 O O . VAL A 1 90 ? 1.263 -13.984 0.203 1.00 72.88 90 VAL A O 1
ATOM 701 N N . LEU A 1 91 ? 0.379 -12.348 -1.067 1.00 79.44 91 LEU A N 1
ATOM 702 C CA . LEU A 1 91 ? -0.637 -11.914 -0.115 1.00 79.44 91 LEU A CA 1
ATOM 703 C C . LEU A 1 91 ? -1.991 -12.428 -0.594 1.00 79.44 91 LEU A C 1
ATOM 705 O O . LEU A 1 91 ? -2.366 -12.203 -1.747 1.00 79.44 91 LEU A O 1
ATOM 709 N N . SER A 1 92 ? -2.716 -13.075 0.310 1.00 84.44 92 SER A N 1
ATOM 710 C CA . SER A 1 92 ? -4.095 -13.504 0.089 1.00 84.44 92 SER A CA 1
ATOM 711 C C . SER A 1 92 ? -5.046 -12.603 0.882 1.00 84.44 92 SER A C 1
ATOM 713 O O . SER A 1 92 ? -4.673 -12.178 1.985 1.00 84.44 92 SER A O 1
ATOM 715 N N . PRO A 1 93 ? -6.242 -12.290 0.351 1.00 85.38 93 PRO A N 1
ATOM 716 C CA . PRO A 1 93 ? -7.279 -11.609 1.122 1.00 85.38 93 PRO A CA 1
ATOM 717 C C . PRO A 1 93 ? -7.676 -12.456 2.339 1.00 85.38 93 PRO A C 1
ATOM 719 O O . PRO A 1 93 ? -7.595 -13.686 2.302 1.00 85.38 93 PRO A O 1
ATOM 722 N N . CYS A 1 94 ? -8.052 -11.800 3.436 1.00 79.81 94 CYS A N 1
ATOM 723 C CA . CYS A 1 94 ? -8.425 -12.478 4.676 1.00 79.81 94 CYS A CA 1
ATOM 724 C C . CYS A 1 94 ? -9.850 -13.049 4.611 1.00 79.81 94 CYS A C 1
ATOM 726 O O . CYS A 1 94 ? -10.125 -14.082 5.222 1.00 79.81 94 CYS A O 1
ATOM 728 N N . GLY A 1 95 ? -10.748 -12.399 3.865 1.00 59.56 95 GLY A N 1
ATOM 729 C CA . GLY A 1 95 ? -12.093 -12.889 3.587 1.00 59.56 95 GLY A CA 1
ATOM 730 C C . GLY A 1 95 ? -12.140 -13.753 2.330 1.00 59.56 95 GLY A C 1
ATOM 731 O O . GLY A 1 95 ? -12.260 -13.239 1.221 1.00 59.56 95 GLY A O 1
ATOM 732 N N . GLY A 1 96 ? -12.109 -15.074 2.494 1.00 52.50 96 GLY A N 1
ATOM 733 C CA . GLY A 1 96 ? -12.696 -15.970 1.503 1.00 52.50 96 GLY A CA 1
ATOM 734 C C . GLY A 1 96 ? -14.212 -15.867 1.614 1.00 52.50 96 GLY A C 1
ATOM 735 O O . GLY A 1 96 ? -14.794 -16.551 2.448 1.00 52.50 96 GLY A O 1
ATOM 736 N N . ASN A 1 97 ? -14.845 -15.001 0.826 1.00 37.91 97 ASN A N 1
ATOM 737 C CA . ASN A 1 97 ? -16.292 -15.050 0.665 1.00 37.91 97 ASN A CA 1
ATOM 738 C C . ASN A 1 97 ? -16.615 -15.395 -0.783 1.00 37.91 97 ASN A C 1
ATOM 740 O O . ASN A 1 97 ? -16.602 -14.547 -1.672 1.00 37.91 97 ASN A O 1
ATOM 744 N N . THR A 1 98 ? -16.856 -16.690 -0.971 1.00 42.78 98 THR A N 1
ATOM 745 C CA . THR A 1 98 ? -17.769 -17.244 -1.962 1.00 42.78 98 THR A CA 1
ATOM 746 C C . THR A 1 98 ? -18.971 -16.319 -2.139 1.00 42.78 98 THR A C 1
ATOM 748 O O . THR A 1 98 ? -19.689 -16.048 -1.174 1.00 42.78 98 THR A O 1
ATOM 751 N N . VAL A 1 99 ? -19.197 -15.880 -3.372 1.00 37.19 99 VAL A N 1
ATOM 752 C CA . VAL A 1 99 ? -20.538 -15.741 -3.945 1.00 37.19 99 VAL A CA 1
ATOM 753 C C . VAL A 1 99 ? -20.547 -16.472 -5.273 1.00 37.19 99 VAL A C 1
ATOM 755 O O . VAL A 1 99 ? -19.529 -16.368 -5.995 1.00 37.19 99 VAL A O 1
#